Protein AF-E2BU78-F1 (afdb_monomer_lite)

Structure (mmCIF, N/CA/C/O backbone):
data_AF-E2BU78-F1
#
_entry.id   AF-E2BU78-F1
#
loop_
_atom_site.group_PDB
_atom_site.id
_atom_site.type_symbol
_atom_site.label_atom_id
_atom_site.label_alt_id
_atom_site.label_comp_id
_atom_site.label_asym_id
_atom_site.label_entity_id
_atom_site.label_seq_id
_atom_site.pdbx_PDB_ins_code
_atom_site.Cartn_x
_atom_site.Cartn_y
_atom_site.Cartn_z
_atom_site.occupancy
_atom_site.B_iso_or_equiv
_atom_site.auth_seq_id
_atom_site.auth_comp_id
_atom_site.auth_asym_id
_atom_site.auth_atom_id
_atom_site.pdbx_PDB_model_num
ATOM 1 N N . LEU A 1 1 ? 22.229 -17.666 34.746 1.00 45.97 1 LEU A N 1
ATOM 2 C CA . LEU A 1 1 ? 22.797 -16.383 34.285 1.00 45.97 1 LEU A CA 1
ATOM 3 C C . LEU A 1 1 ? 23.115 -16.517 32.802 1.00 45.97 1 LEU A C 1
ATOM 5 O O . LEU A 1 1 ? 23.816 -17.451 32.449 1.00 45.97 1 LEU A O 1
ATOM 9 N N . TYR A 1 2 ? 22.626 -15.558 32.017 1.00 38.72 2 TYR A N 1
ATOM 10 C CA . TYR A 1 2 ? 23.168 -15.105 30.734 1.00 38.72 2 TYR A CA 1
ATOM 11 C C . TYR A 1 2 ? 22.930 -15.932 29.444 1.00 38.72 2 TYR A C 1
ATOM 13 O O . TYR A 1 2 ? 23.651 -16.861 29.107 1.00 38.72 2 TYR A O 1
ATOM 21 N N . ILE A 1 3 ? 21.979 -15.371 28.679 1.00 49.16 3 ILE A N 1
ATOM 22 C CA . ILE A 1 3 ? 21.949 -15.147 27.220 1.00 49.16 3 ILE A CA 1
ATOM 23 C C . ILE A 1 3 ? 21.317 -16.228 26.352 1.00 49.16 3 ILE A C 1
ATOM 25 O O . ILE A 1 3 ? 22.012 -17.065 25.792 1.00 49.16 3 ILE A O 1
ATOM 29 N N . ILE A 1 4 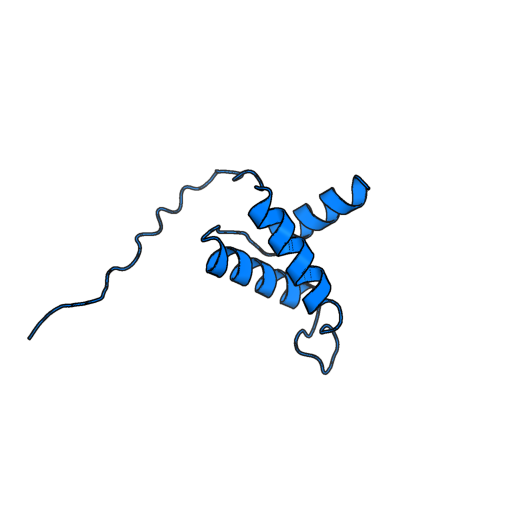? 20.015 -16.076 26.090 1.00 52.00 4 ILE A N 1
ATOM 30 C CA . ILE A 1 4 ? 19.434 -16.388 24.779 1.00 52.00 4 ILE A CA 1
ATOM 31 C C . ILE A 1 4 ? 18.444 -15.259 24.427 1.00 52.00 4 ILE A C 1
ATOM 33 O O . ILE A 1 4 ? 17.725 -14.782 25.299 1.00 52.00 4 ILE A O 1
ATOM 37 N N . THR A 1 5 ? 18.471 -14.862 23.149 1.00 50.03 5 THR A N 1
ATOM 38 C CA . THR A 1 5 ? 17.620 -13.904 22.411 1.00 50.03 5 THR A CA 1
ATOM 39 C C . THR A 1 5 ? 17.848 -12.407 22.623 1.00 50.03 5 THR A C 1
ATOM 41 O O . THR A 1 5 ? 16.983 -11.702 23.123 1.00 50.03 5 THR A O 1
ATOM 44 N N . ASP A 1 6 ? 18.955 -11.897 22.090 1.00 52.50 6 ASP A N 1
ATOM 45 C CA . ASP A 1 6 ? 18.983 -10.540 21.526 1.00 52.50 6 ASP A CA 1
ATOM 46 C C . ASP A 1 6 ? 19.831 -10.555 20.244 1.00 52.50 6 ASP A C 1
ATOM 48 O O . ASP A 1 6 ? 20.887 -9.938 20.120 1.00 52.50 6 ASP A O 1
ATOM 52 N N . LEU A 1 7 ? 19.366 -11.339 19.267 1.00 50.31 7 LEU A N 1
ATOM 53 C CA . LEU A 1 7 ? 19.757 -11.187 17.868 1.00 50.31 7 LEU A CA 1
ATOM 54 C C . LEU A 1 7 ? 19.065 -9.919 17.356 1.00 50.31 7 LEU A C 1
ATOM 56 O O . LEU A 1 7 ? 18.023 -9.963 16.703 1.00 50.31 7 LEU A O 1
ATOM 60 N N . LYS A 1 8 ? 19.631 -8.764 17.715 1.00 49.31 8 LYS A N 1
ATOM 61 C CA . LYS A 1 8 ? 19.319 -7.502 17.054 1.00 49.31 8 LYS A CA 1
ATOM 62 C C . LYS A 1 8 ? 19.778 -7.642 15.610 1.00 49.31 8 LYS A C 1
ATOM 64 O O . LYS A 1 8 ? 20.972 -7.668 15.335 1.00 49.31 8 LYS A O 1
ATOM 69 N N . MET A 1 9 ? 18.808 -7.796 14.710 1.00 49.41 9 MET A N 1
ATOM 70 C CA . MET A 1 9 ? 19.011 -7.666 13.272 1.00 49.41 9 MET A CA 1
ATOM 71 C C . MET A 1 9 ? 19.736 -6.350 13.005 1.00 49.41 9 MET A C 1
ATOM 73 O O . MET A 1 9 ? 19.197 -5.262 13.215 1.00 49.41 9 MET A O 1
ATOM 77 N N . GLU A 1 10 ? 20.978 -6.473 12.566 1.00 46.44 10 GLU A N 1
ATOM 78 C CA . GLU A 1 10 ? 21.816 -5.359 12.173 1.00 46.44 10 GLU A CA 1
ATOM 79 C C . GLU A 1 10 ? 21.325 -4.872 10.805 1.00 46.44 10 GLU A C 1
ATOM 81 O O . GLU A 1 10 ? 21.657 -5.423 9.757 1.00 46.44 10 GLU A O 1
ATOM 86 N N . ALA A 1 11 ? 20.438 -3.876 10.819 1.00 50.47 11 ALA A N 1
ATOM 87 C CA . ALA A 1 11 ? 19.952 -3.226 9.612 1.00 50.47 11 ALA A CA 1
ATOM 88 C C . ALA A 1 11 ? 21.069 -2.347 9.032 1.00 50.47 11 ALA A C 1
ATOM 90 O O . ALA A 1 11 ? 21.235 -1.178 9.394 1.00 50.47 11 ALA A O 1
ATOM 91 N N . THR A 1 12 ? 21.854 -2.913 8.118 1.00 45.47 12 THR A N 1
ATOM 92 C CA . THR A 1 12 ? 22.791 -2.169 7.277 1.00 45.47 12 THR A CA 1
ATOM 93 C C . THR A 1 12 ? 21.999 -1.272 6.326 1.00 45.47 12 THR A C 1
ATOM 95 O O . THR A 1 12 ? 21.579 -1.651 5.238 1.00 45.47 12 THR A O 1
ATOM 98 N N . LYS A 1 13 ? 21.758 -0.032 6.759 1.00 48.47 13 LYS A N 1
ATOM 99 C CA . LYS A 1 13 ? 21.088 0.995 5.960 1.00 48.47 13 LYS A CA 1
ATOM 100 C C . LYS A 1 13 ? 22.016 1.497 4.850 1.00 48.47 13 LYS A C 1
ATOM 102 O O . LYS A 1 13 ? 22.659 2.539 4.990 1.00 48.47 13 LYS A O 1
ATOM 107 N N . SER A 1 14 ? 22.077 0.776 3.731 1.00 43.88 14 SER A N 1
ATOM 108 C CA . SER A 1 14 ? 22.681 1.278 2.496 1.00 43.88 14 SER A CA 1
ATOM 109 C C . SER A 1 14 ? 21.776 2.353 1.889 1.00 43.88 14 SER A C 1
ATOM 111 O O . SER A 1 14 ? 20.707 2.085 1.339 1.00 43.88 14 SER A O 1
ATOM 113 N N . LYS A 1 15 ? 22.201 3.613 2.009 1.00 47.94 15 LYS A N 1
ATOM 114 C CA . LYS A 1 15 ? 21.623 4.733 1.258 1.00 47.94 15 LYS A CA 1
ATOM 115 C C . LYS A 1 15 ? 21.819 4.458 -0.242 1.00 47.94 15 LYS A C 1
ATOM 117 O O . LYS A 1 15 ? 22.941 4.181 -0.646 1.00 47.94 15 LYS A O 1
ATOM 122 N N . ASN A 1 16 ? 20.754 4.608 -1.036 1.00 45.00 16 ASN A N 1
ATOM 123 C CA . ASN A 1 16 ? 20.721 4.572 -2.511 1.00 45.00 16 ASN A CA 1
ATOM 124 C C . ASN A 1 16 ? 20.556 3.230 -3.252 1.00 45.00 16 ASN A C 1
ATOM 126 O O . ASN A 1 16 ? 20.957 3.132 -4.408 1.00 45.00 16 ASN A O 1
ATOM 130 N N . GLU A 1 17 ? 19.810 2.264 -2.720 1.00 49.25 17 GLU A N 1
ATOM 131 C CA . GLU A 1 17 ? 19.016 1.431 -3.633 1.00 49.25 17 GLU A CA 1
ATOM 132 C C . GLU A 1 17 ? 17.627 2.045 -3.775 1.00 49.25 17 GLU A C 1
ATOM 134 O O . GLU A 1 17 ? 16.796 1.999 -2.866 1.00 49.25 17 GLU A O 1
ATOM 139 N N . VAL A 1 18 ? 17.343 2.597 -4.957 1.00 55.53 18 VAL A N 1
ATOM 140 C CA . VAL A 1 18 ? 15.974 2.608 -5.481 1.00 55.53 18 VAL A CA 1
ATOM 141 C C . VAL A 1 18 ? 15.619 1.137 -5.687 1.00 55.53 18 VAL A C 1
ATOM 143 O O . VAL A 1 18 ?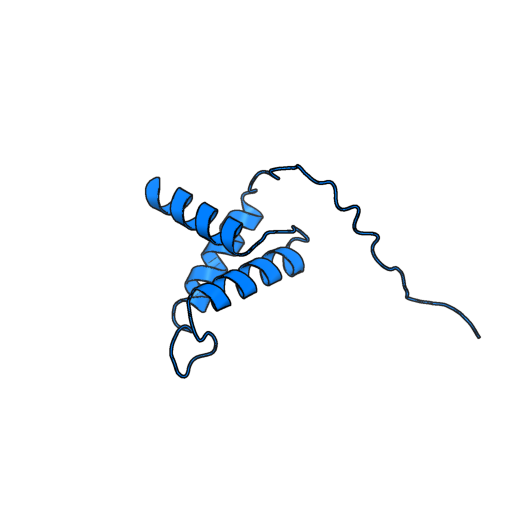 15.676 0.623 -6.797 1.00 55.53 18 VAL A O 1
ATOM 146 N N . THR A 1 19 ? 15.352 0.425 -4.589 1.00 64.56 19 THR A N 1
ATOM 147 C CA . THR A 1 19 ? 15.025 -0.997 -4.603 1.00 64.56 19 THR A CA 1
ATOM 148 C C . THR A 1 19 ? 13.850 -1.128 -5.551 1.00 64.56 19 THR A C 1
ATOM 150 O O . THR A 1 19 ? 12.828 -0.455 -5.371 1.00 64.56 19 THR A O 1
ATOM 153 N N . ALA A 1 20 ? 13.996 -1.917 -6.609 1.00 80.81 20 ALA A N 1
ATOM 154 C CA . ALA A 1 20 ? 12.927 -2.111 -7.572 1.00 80.81 20 ALA A CA 1
ATOM 155 C C . ALA A 1 20 ? 11.670 -2.631 -6.848 1.00 80.81 20 ALA A C 1
ATOM 157 O O . ALA A 1 20 ? 11.760 -3.365 -5.862 1.00 80.81 20 ALA A O 1
ATOM 158 N N . TRP A 1 21 ? 10.484 -2.208 -7.284 1.00 88.06 21 TRP A N 1
ATOM 159 C CA . TRP A 1 21 ? 9.238 -2.785 -6.776 1.00 88.06 21 TRP A CA 1
ATOM 160 C C . TRP A 1 21 ? 9.085 -4.187 -7.354 1.00 88.06 21 TRP A C 1
ATOM 162 O O . TRP A 1 21 ? 8.915 -4.322 -8.563 1.00 88.06 21 TRP A O 1
ATOM 172 N N . CYS A 1 22 ? 9.123 -5.210 -6.504 1.00 89.62 22 CYS A N 1
ATOM 173 C CA . CYS A 1 22 ? 8.801 -6.574 -6.912 1.00 89.62 22 CYS A CA 1
ATOM 174 C C . CYS A 1 22 ? 7.279 -6.782 -6.974 1.00 89.62 22 CYS A C 1
ATOM 176 O O . CYS A 1 22 ? 6.510 -6.018 -6.370 1.00 89.62 22 CYS A O 1
ATOM 178 N N . ASP A 1 23 ? 6.838 -7.828 -7.672 1.00 91.31 23 ASP A N 1
ATOM 179 C CA . ASP A 1 23 ? 5.418 -8.174 -7.798 1.00 91.31 23 ASP A CA 1
ATOM 180 C C . ASP A 1 23 ? 4.750 -8.401 -6.441 1.00 91.31 23 ASP A C 1
ATOM 182 O O . ASP A 1 23 ? 3.665 -7.875 -6.207 1.00 91.31 23 ASP A O 1
ATOM 186 N N . ALA A 1 24 ? 5.428 -9.082 -5.509 1.00 92.31 24 ALA A N 1
ATOM 187 C CA . ALA A 1 24 ? 4.917 -9.317 -4.157 1.00 92.31 24 ALA A CA 1
ATOM 188 C C . ALA A 1 24 ? 4.635 -8.000 -3.411 1.00 92.31 24 ALA A C 1
ATOM 190 O O . ALA A 1 24 ? 3.518 -7.777 -2.949 1.00 92.31 24 ALA A O 1
ATOM 191 N N . SER A 1 25 ? 5.609 -7.080 -3.375 1.00 91.56 25 SER A N 1
ATOM 192 C CA . SER A 1 25 ? 5.440 -5.766 -2.731 1.00 91.56 25 SER A CA 1
ATOM 193 C C . SER A 1 25 ? 4.376 -4.903 -3.408 1.00 91.56 25 SER A C 1
ATOM 195 O O . SER A 1 25 ? 3.636 -4.187 -2.738 1.00 91.56 25 SER A O 1
ATOM 197 N N . THR A 1 26 ? 4.266 -4.995 -4.736 1.00 94.06 26 THR A N 1
ATOM 198 C CA . THR A 1 26 ? 3.246 -4.274 -5.501 1.00 94.06 26 THR A CA 1
ATOM 199 C C . THR A 1 26 ? 1.853 -4.822 -5.205 1.00 94.06 26 THR A C 1
ATOM 201 O O . THR A 1 26 ? 0.925 -4.046 -5.001 1.00 94.06 26 THR A O 1
ATOM 204 N N . ARG A 1 27 ? 1.705 -6.148 -5.154 1.00 95.56 27 ARG A N 1
ATOM 205 C CA . ARG A 1 27 ? 0.436 -6.812 -4.863 1.00 95.56 27 ARG A CA 1
ATOM 206 C C . ARG A 1 27 ? -0.028 -6.530 -3.440 1.00 95.56 27 ARG A C 1
ATOM 208 O O . ARG A 1 27 ? -1.177 -6.144 -3.270 1.00 95.56 27 ARG A O 1
ATOM 215 N N . LEU A 1 28 ? 0.866 -6.646 -2.456 1.00 96.00 28 LEU A N 1
ATOM 216 C CA . LEU A 1 28 ? 0.552 -6.342 -1.059 1.00 96.00 28 LEU A CA 1
ATOM 217 C C . LEU A 1 28 ? 0.116 -4.881 -0.888 1.00 96.00 28 LEU A C 1
ATOM 219 O O . LEU A 1 28 ? -0.871 -4.600 -0.218 1.00 96.00 28 LEU A O 1
ATOM 223 N N . LEU A 1 29 ? 0.804 -3.948 -1.552 1.00 96.19 29 LEU A N 1
ATOM 224 C CA . LEU A 1 29 ? 0.430 -2.535 -1.538 1.00 96.19 29 LEU A CA 1
ATOM 225 C C . LEU A 1 29 ? -0.998 -2.299 -2.050 1.00 96.19 29 LEU A C 1
ATOM 227 O O . LEU A 1 29 ? -1.723 -1.495 -1.466 1.00 96.19 29 LEU A O 1
ATOM 231 N N . LEU A 1 30 ? -1.387 -2.960 -3.143 1.00 96.25 30 LEU A N 1
ATOM 232 C CA . LEU A 1 30 ? -2.724 -2.816 -3.727 1.00 96.25 30 LEU A CA 1
ATOM 233 C C . LEU A 1 30 ? -3.794 -3.458 -2.837 1.00 96.25 30 LEU A C 1
ATOM 235 O O . LEU A 1 30 ? -4.795 -2.815 -2.542 1.00 96.25 30 LEU A O 1
ATOM 239 N N . ASP A 1 31 ? -3.535 -4.666 -2.345 1.00 96.81 31 ASP A N 1
ATOM 240 C CA . ASP A 1 31 ? -4.441 -5.414 -1.471 1.00 96.81 31 ASP A CA 1
ATOM 241 C C . ASP A 1 31 ? -4.749 -4.648 -0.172 1.00 96.81 31 ASP A C 1
ATOM 243 O O . ASP A 1 31 ? -5.910 -4.386 0.154 1.00 96.81 31 ASP A O 1
ATOM 247 N N . LYS A 1 32 ? -3.710 -4.168 0.524 1.00 96.25 32 LYS A N 1
ATOM 248 C CA . LYS A 1 32 ? -3.880 -3.359 1.740 1.00 96.25 32 LYS A CA 1
ATOM 249 C C . LYS A 1 32 ? -4.576 -2.033 1.455 1.00 96.25 32 LYS A C 1
ATOM 251 O O . LYS A 1 32 ? -5.368 -1.572 2.273 1.00 96.25 32 LYS A O 1
ATOM 256 N N . TYR A 1 33 ? -4.318 -1.414 0.301 1.00 96.25 33 TYR A N 1
ATOM 257 C CA . TYR A 1 33 ? -5.020 -0.193 -0.089 1.00 96.25 33 TYR A CA 1
ATOM 258 C C . TYR A 1 33 ? -6.528 -0.424 -0.210 1.00 96.25 33 TYR A C 1
ATOM 260 O O . TYR A 1 33 ? -7.304 0.351 0.346 1.00 96.25 33 TYR A O 1
ATOM 268 N N . GLU A 1 34 ? -6.950 -1.487 -0.897 1.00 95.75 34 GLU A N 1
ATOM 269 C CA . GLU A 1 34 ? -8.370 -1.819 -1.059 1.00 95.75 34 GLU A CA 1
ATOM 270 C C . GLU A 1 34 ? -9.041 -2.142 0.283 1.00 95.75 34 GLU A C 1
ATOM 272 O O . GLU A 1 34 ? -10.158 -1.687 0.535 1.00 95.75 34 GLU A O 1
ATOM 277 N N . GLN A 1 35 ? -8.338 -2.835 1.184 1.00 96.25 35 GLN A N 1
ATOM 278 C CA . GLN A 1 35 ? -8.829 -3.142 2.532 1.00 96.25 35 GLN A CA 1
ATOM 279 C C . GLN A 1 35 ? -8.946 -1.899 3.426 1.00 96.25 35 GLN A C 1
ATOM 281 O O . GLN A 1 35 ? -9.903 -1.767 4.191 1.00 96.25 35 GLN A O 1
ATOM 286 N N . TYR A 1 36 ? -7.988 -0.973 3.349 1.00 96.31 36 TYR A N 1
ATOM 287 C CA . TYR A 1 36 ? -7.917 0.178 4.251 1.00 96.31 36 TYR A CA 1
ATOM 288 C C . TYR A 1 36 ? -8.682 1.407 3.765 1.00 96.31 36 TYR A C 1
ATOM 290 O O . TYR A 1 36 ? -9.098 2.223 4.590 1.00 96.31 36 TYR A O 1
ATOM 298 N N . LEU A 1 37 ? -8.916 1.549 2.459 1.00 94.31 37 LEU A N 1
ATOM 299 C CA . LEU A 1 37 ? -9.687 2.654 1.894 1.00 94.31 37 LEU A CA 1
ATOM 300 C C . LEU A 1 37 ? -11.070 2.861 2.559 1.00 94.31 37 LEU A C 1
ATOM 302 O O . LEU A 1 37 ? -11.360 4.004 2.925 1.00 94.31 37 LEU A O 1
ATOM 306 N N . PRO A 1 38 ? -11.911 1.826 2.788 1.00 95.31 38 PRO A N 1
ATOM 307 C CA . PRO A 1 38 ? -13.199 1.990 3.477 1.00 95.31 38 PRO A CA 1
ATOM 308 C C . PRO A 1 38 ? -13.065 2.306 4.979 1.00 95.31 38 PRO A C 1
ATOM 310 O O . PRO A 1 38 ? -14.044 2.679 5.633 1.00 95.31 38 PRO A O 1
ATOM 313 N N . LEU A 1 39 ? -11.861 2.169 5.540 1.00 94.94 39 LEU A N 1
ATOM 314 C CA . LEU A 1 39 ? -11.541 2.447 6.939 1.00 94.94 39 LEU A CA 1
ATOM 315 C C . LEU A 1 39 ? -10.987 3.867 7.147 1.00 94.94 39 LEU A C 1
ATOM 317 O O . LEU A 1 39 ? -10.505 4.183 8.237 1.00 94.94 39 LEU A O 1
ATOM 321 N N . ILE A 1 40 ? -11.055 4.734 6.131 1.00 95.12 40 ILE A N 1
ATOM 322 C CA . ILE A 1 40 ? -10.683 6.147 6.245 1.00 95.12 40 ILE A CA 1
ATOM 323 C C . ILE A 1 40 ? -11.908 6.999 6.592 1.00 95.12 40 ILE A C 1
ATOM 325 O O . ILE A 1 40 ? -12.907 6.994 5.878 1.00 95.12 40 ILE A O 1
ATOM 329 N N . GLY A 1 41 ? -11.807 7.799 7.656 1.00 92.25 41 GLY A N 1
ATOM 330 C CA . GLY A 1 41 ? -12.826 8.778 8.031 1.00 92.25 41 GLY A CA 1
ATOM 331 C C . GLY A 1 41 ? -12.623 9.359 9.437 1.00 92.25 41 GLY A C 1
ATOM 332 O O . GLY A 1 41 ? -11.819 8.833 10.205 1.00 92.25 41 GLY A O 1
ATOM 333 N N . PRO A 1 42 ? -13.366 10.419 9.815 1.00 88.75 42 PRO A N 1
ATOM 334 C CA . PRO A 1 42 ? -13.204 11.096 11.109 1.00 88.75 42 PRO A CA 1
ATOM 335 C C . PRO A 1 42 ? -13.370 10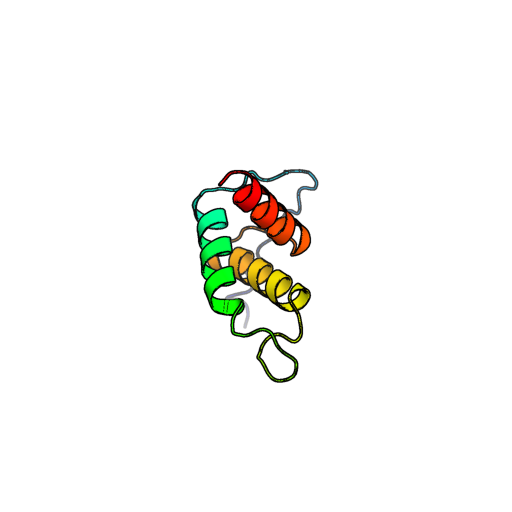.190 12.339 1.00 88.75 42 PRO A C 1
ATOM 337 O O . PRO A 1 42 ? -12.778 10.464 13.376 1.00 88.75 42 PRO A O 1
ATOM 340 N N . MET A 1 43 ? -14.158 9.117 12.212 1.00 91.12 43 MET A N 1
ATOM 341 C CA . MET A 1 43 ? -14.457 8.144 13.274 1.00 91.12 43 MET A CA 1
ATOM 342 C C . MET A 1 43 ? -14.083 6.705 12.881 1.00 91.12 43 MET A C 1
ATOM 344 O O . MET A 1 43 ? -14.642 5.744 13.403 1.00 91.12 43 MET A O 1
ATOM 348 N N . LYS A 1 44 ? -13.194 6.537 11.898 1.00 92.69 44 LYS A N 1
ATOM 349 C CA . LYS A 1 44 ? -12.720 5.222 11.448 1.00 92.69 44 LYS A CA 1
ATOM 350 C C . LYS A 1 44 ? -11.286 4.982 11.929 1.00 92.69 44 LYS A C 1
ATOM 352 O O . LYS A 1 44 ? -10.679 5.854 12.544 1.00 92.69 44 LYS A O 1
ATOM 357 N N . GLN A 1 45 ? -10.744 3.803 11.624 1.00 90.88 45 GLN A N 1
ATOM 358 C CA . GLN A 1 45 ? -9.384 3.409 12.004 1.00 90.88 45 GLN A CA 1
ATOM 359 C C . GLN A 1 45 ? -8.326 4.406 11.514 1.00 90.88 45 GLN A C 1
ATOM 361 O O . GLN A 1 45 ? -7.418 4.765 12.261 1.00 90.88 45 GLN A O 1
ATOM 366 N N . PHE A 1 46 ? -8.454 4.892 10.277 1.00 92.88 46 PHE A N 1
ATOM 367 C CA . PHE A 1 46 ? -7.535 5.879 9.722 1.00 92.88 46 PHE A CA 1
ATOM 368 C C . PHE A 1 46 ? -8.201 7.251 9.641 1.00 92.88 46 PHE A C 1
ATOM 370 O O . PHE A 1 46 ? -9.171 7.452 8.912 1.00 92.88 46 PHE A O 1
ATOM 377 N N . LYS A 1 47 ? -7.612 8.246 10.314 1.00 90.00 47 LYS A N 1
ATOM 378 C CA . LYS A 1 47 ? -8.086 9.638 10.245 1.00 90.00 47 LYS A CA 1
ATOM 379 C C . LYS A 1 47 ? -8.008 10.214 8.826 1.00 90.00 47 LYS A C 1
ATOM 381 O O . LYS A 1 47 ? -8.844 11.025 8.436 1.00 90.00 47 LYS A O 1
ATOM 386 N N . CYS A 1 48 ? -6.986 9.837 8.055 1.00 92.94 48 CYS A N 1
ATOM 387 C CA . CYS A 1 48 ? -6.772 10.319 6.691 1.00 92.94 48 CYS A CA 1
ATOM 388 C C . CYS A 1 48 ? -5.935 9.338 5.850 1.00 92.94 48 CYS A C 1
ATOM 390 O O . CYS A 1 48 ? -5.290 8.432 6.380 1.00 92.94 48 CYS A O 1
ATOM 392 N N . LYS A 1 49 ? -5.876 9.574 4.529 1.00 92.62 49 LYS A N 1
ATOM 393 C CA . LYS A 1 49 ? -5.070 8.774 3.583 1.00 92.62 49 LYS A CA 1
ATOM 394 C C . LYS A 1 49 ? -3.589 8.703 3.961 1.00 92.62 49 LYS A C 1
ATOM 396 O O . LYS A 1 49 ? -2.970 7.665 3.772 1.00 92.62 49 LYS A O 1
ATOM 401 N N . LYS A 1 50 ? -3.022 9.775 4.529 1.00 93.88 50 LYS A N 1
ATOM 402 C CA . LYS A 1 50 ? -1.616 9.791 4.965 1.00 93.88 50 LYS A CA 1
ATOM 403 C C . LYS A 1 50 ? -1.342 8.720 6.026 1.00 93.88 50 LYS A C 1
ATOM 405 O O . LYS A 1 50 ? -0.335 8.031 5.927 1.00 93.88 50 LYS A O 1
ATOM 410 N N . SER A 1 51 ? -2.240 8.558 6.999 1.00 94.81 51 SER A N 1
ATOM 411 C CA . SER A 1 51 ? -2.118 7.524 8.035 1.00 94.81 51 SER A CA 1
ATOM 412 C C . SER A 1 51 ? -2.216 6.115 7.452 1.00 94.81 51 SER A C 1
ATOM 414 O O . SER A 1 51 ? -1.435 5.253 7.834 1.00 94.81 51 SER A O 1
ATOM 416 N N . MET A 1 52 ? -3.104 5.900 6.478 1.00 96.81 52 MET A N 1
ATOM 417 C CA . MET A 1 52 ? -3.182 4.626 5.757 1.00 96.81 52 MET A CA 1
ATOM 418 C C . MET A 1 52 ? -1.866 4.302 5.033 1.00 96.81 52 MET A C 1
ATOM 420 O O . MET A 1 52 ? -1.382 3.183 5.137 1.00 96.81 52 MET A O 1
ATOM 424 N N . TRP A 1 53 ? -1.246 5.260 4.334 1.00 96.88 53 TRP A N 1
ATOM 425 C CA . TRP A 1 53 ? 0.027 5.007 3.642 1.00 96.88 53 TRP A CA 1
ATOM 426 C C . TRP A 1 53 ? 1.172 4.642 4.588 1.00 96.88 53 TRP A C 1
ATOM 428 O O . TRP A 1 53 ? 2.021 3.832 4.223 1.00 96.88 53 TRP A O 1
ATOM 438 N N . ILE A 1 54 ? 1.191 5.229 5.788 1.00 96.56 54 ILE A N 1
ATOM 439 C CA . ILE A 1 54 ? 2.148 4.873 6.845 1.00 96.56 54 ILE A CA 1
ATOM 440 C C . ILE A 1 54 ? 1.907 3.433 7.307 1.00 96.56 54 ILE A C 1
ATOM 442 O O . ILE A 1 54 ? 2.862 2.675 7.430 1.00 96.56 54 ILE A O 1
ATOM 446 N N . GLN A 1 55 ? 0.646 3.035 7.494 1.00 97.06 55 GLN A N 1
ATOM 447 C CA . GLN A 1 55 ? 0.323 1.658 7.865 1.00 97.06 55 GLN A CA 1
ATOM 448 C C . GLN A 1 55 ? 0.744 0.666 6.775 1.00 97.06 55 GLN A C 1
ATOM 450 O O . GLN A 1 55 ? 1.438 -0.298 7.064 1.00 97.06 55 GLN A O 1
ATOM 455 N N . ILE A 1 56 ? 0.418 0.942 5.509 1.00 96.50 56 ILE A N 1
ATOM 456 C CA . ILE A 1 56 ? 0.812 0.083 4.379 1.00 96.50 56 ILE A CA 1
ATOM 457 C C . ILE A 1 56 ? 2.336 -0.062 4.310 1.00 96.50 56 ILE A C 1
ATOM 459 O O . ILE A 1 56 ? 2.847 -1.137 4.009 1.00 96.50 56 ILE A O 1
ATOM 463 N N . SER A 1 57 ? 3.086 1.010 4.580 1.00 95.94 57 SER A N 1
ATOM 464 C CA . SER A 1 57 ? 4.547 0.940 4.565 1.00 95.94 57 SER A CA 1
ATOM 465 C C . SER A 1 57 ? 5.098 0.065 5.694 1.00 95.94 57 SER A C 1
ATOM 467 O O . SER A 1 57 ? 6.079 -0.644 5.485 1.00 95.94 57 SER A O 1
ATOM 469 N N . GLN A 1 58 ? 4.460 0.094 6.867 1.00 96.31 58 GLN A N 1
ATOM 470 C CA . GLN A 1 58 ? 4.777 -0.801 7.980 1.00 96.31 58 GLN A CA 1
ATOM 471 C C . GLN A 1 58 ? 4.426 -2.250 7.642 1.00 96.31 58 GLN A C 1
ATOM 473 O O . GLN A 1 58 ? 5.265 -3.115 7.843 1.00 96.31 58 GLN A O 1
ATOM 478 N N . ASP A 1 59 ? 3.260 -2.507 7.048 1.00 95.75 59 ASP A N 1
ATOM 479 C CA . ASP A 1 59 ? 2.850 -3.860 6.655 1.00 95.75 59 ASP A CA 1
ATOM 480 C C . ASP A 1 59 ? 3.816 -4.459 5.619 1.00 95.75 59 ASP A C 1
ATOM 482 O O . ASP A 1 59 ? 4.218 -5.609 5.743 1.00 95.75 59 ASP A O 1
ATOM 486 N N . ILE A 1 60 ? 4.272 -3.675 4.633 1.00 94.50 60 ILE A N 1
ATOM 487 C CA . ILE A 1 60 ? 5.284 -4.126 3.658 1.00 94.50 60 ILE A CA 1
ATOM 488 C C . ILE A 1 60 ? 6.613 -4.458 4.346 1.00 94.50 60 ILE A C 1
ATOM 490 O O . ILE A 1 60 ? 7.258 -5.450 3.998 1.00 94.50 60 ILE A O 1
ATOM 494 N N . LEU A 1 61 ? 7.025 -3.648 5.324 1.00 93.69 61 LEU A N 1
ATOM 495 C CA . LEU A 1 61 ? 8.222 -3.930 6.107 1.00 93.69 61 LEU A CA 1
ATOM 496 C C . LEU A 1 61 ? 8.042 -5.196 6.953 1.00 93.69 61 LEU A C 1
ATOM 498 O O . LEU A 1 61 ? 8.937 -6.025 6.991 1.00 93.69 61 LEU A O 1
ATOM 5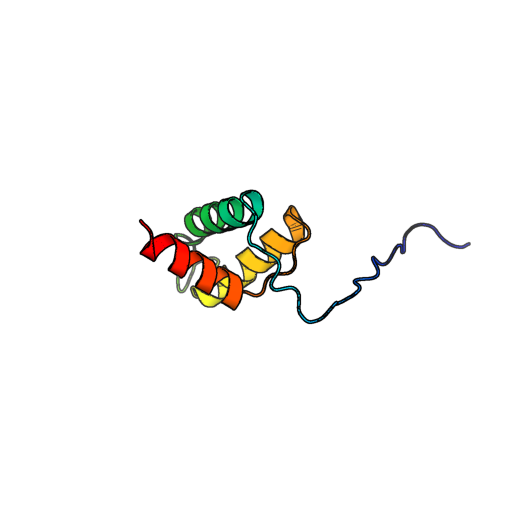02 N N . THR A 1 62 ? 6.897 -5.385 7.601 1.00 94.88 62 THR A N 1
ATOM 503 C CA . THR A 1 62 ? 6.655 -6.534 8.480 1.00 94.88 62 THR A CA 1
ATOM 504 C C . THR A 1 62 ? 6.455 -7.837 7.707 1.00 94.88 62 THR A C 1
ATOM 506 O O . THR A 1 62 ? 6.992 -8.864 8.109 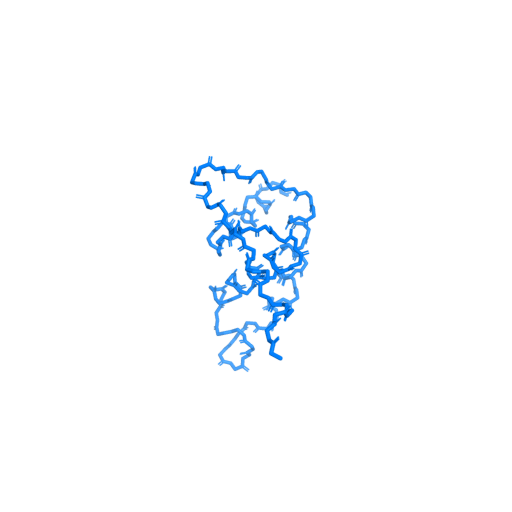1.00 94.88 62 THR A O 1
ATOM 509 N N . GLU A 1 63 ? 5.710 -7.817 6.601 1.00 94.44 63 GLU A N 1
ATOM 510 C CA . GLU A 1 63 ? 5.359 -9.027 5.847 1.00 94.44 63 GLU A CA 1
ATOM 511 C C . GLU A 1 63 ? 6.441 -9.442 4.843 1.00 94.44 63 GLU A C 1
ATOM 513 O O . GLU A 1 63 ? 6.640 -10.633 4.611 1.00 94.44 63 GLU A O 1
ATOM 518 N N . LEU A 1 64 ? 7.148 -8.480 4.239 1.00 91.00 64 LEU A N 1
ATOM 519 C CA . LEU A 1 64 ? 8.133 -8.752 3.182 1.00 91.00 64 LEU A CA 1
ATOM 520 C C . LEU A 1 64 ? 9.569 -8.390 3.577 1.00 91.00 64 LEU A C 1
ATOM 522 O O . LEU A 1 64 ? 10.485 -8.659 2.801 1.00 91.00 64 LEU A O 1
ATOM 526 N N . ASN A 1 65 ? 9.781 -7.782 4.749 1.00 90.38 65 ASN A N 1
ATOM 527 C CA . ASN A 1 65 ? 11.080 -7.264 5.193 1.00 90.38 65 ASN A CA 1
ATOM 528 C C . ASN A 1 65 ? 11.695 -6.245 4.214 1.00 90.38 65 ASN A C 1
ATOM 530 O O . ASN A 1 65 ? 12.910 -6.185 4.033 1.00 90.38 65 ASN A O 1
ATOM 534 N N . ILE A 1 66 ? 10.846 -5.441 3.558 1.00 89.12 66 ILE A N 1
ATOM 535 C CA . ILE A 1 66 ? 11.262 -4.404 2.603 1.00 89.12 66 ILE A CA 1
ATOM 536 C C . ILE A 1 66 ? 10.972 -3.025 3.195 1.00 89.12 66 ILE A C 1
ATOM 538 O O . ILE A 1 66 ? 9.816 -2.651 3.388 1.00 89.12 66 ILE A O 1
ATOM 542 N N . GLU A 1 67 ? 12.014 -2.220 3.414 1.00 90.56 67 GLU A N 1
ATOM 543 C CA . GLU A 1 67 ? 11.844 -0.838 3.869 1.00 90.56 67 GLU A CA 1
ATOM 544 C C . GLU A 1 67 ? 11.280 0.031 2.734 1.00 90.56 67 GLU A C 1
ATOM 546 O O . GLU A 1 67 ? 11.922 0.255 1.704 1.00 90.56 67 GLU A O 1
ATOM 551 N N . ARG A 1 68 ? 10.062 0.545 2.932 1.00 89.94 68 ARG A N 1
ATOM 552 C CA . ARG A 1 68 ? 9.439 1.567 2.084 1.00 89.94 68 ARG A CA 1
ATOM 553 C C . ARG A 1 68 ? 8.889 2.681 2.951 1.00 89.94 68 ARG A C 1
ATOM 555 O O . ARG A 1 68 ? 8.380 2.443 4.038 1.00 89.94 68 ARG A O 1
ATOM 562 N N . ASN A 1 69 ? 8.952 3.906 2.451 1.00 92.88 69 ASN A N 1
ATOM 563 C CA . ASN A 1 69 ? 8.292 5.049 3.066 1.00 92.88 69 ASN A CA 1
ATOM 564 C C . ASN A 1 69 ? 6.878 5.221 2.483 1.00 92.88 69 ASN A C 1
ATOM 566 O O . ASN A 1 69 ? 6.648 4.950 1.305 1.00 92.88 69 ASN A O 1
ATOM 570 N N . ALA A 1 70 ? 5.953 5.767 3.270 1.00 94.19 70 ALA A N 1
ATOM 571 C CA . ALA A 1 70 ? 4.587 6.099 2.869 1.00 94.19 70 ALA A CA 1
ATOM 572 C C . ALA A 1 70 ? 4.516 6.864 1.531 1.00 94.19 70 ALA A C 1
ATOM 574 O O . ALA A 1 70 ? 3.694 6.548 0.674 1.00 94.19 70 ALA A O 1
ATOM 575 N N . VAL A 1 71 ? 5.425 7.825 1.313 1.00 94.25 71 VAL A N 1
ATOM 576 C CA . VAL A 1 71 ? 5.509 8.597 0.056 1.00 94.25 71 VAL A CA 1
ATOM 577 C C . VAL A 1 71 ? 5.885 7.707 -1.135 1.00 94.25 71 VAL A C 1
ATOM 579 O O . VAL A 1 71 ? 5.359 7.880 -2.234 1.00 94.25 71 VAL A O 1
ATOM 582 N N . GLN A 1 72 ? 6.775 6.730 -0.935 1.00 93.50 72 GLN A N 1
ATOM 583 C CA . GLN A 1 72 ? 7.154 5.780 -1.985 1.00 93.50 72 GLN A CA 1
ATOM 584 C C . GLN A 1 72 ? 5.975 4.866 -2.335 1.00 93.50 72 GLN A C 1
ATOM 586 O O . GLN A 1 72 ? 5.722 4.647 -3.520 1.00 93.50 72 GLN A O 1
ATOM 591 N N . CYS A 1 73 ? 5.229 4.393 -1.332 1.00 94.88 73 CYS A N 1
ATOM 592 C CA . CYS A 1 73 ? 4.010 3.610 -1.537 1.00 94.88 73 CYS A CA 1
ATOM 593 C C . CYS A 1 73 ? 2.962 4.409 -2.330 1.00 94.88 73 CYS A C 1
ATOM 595 O O .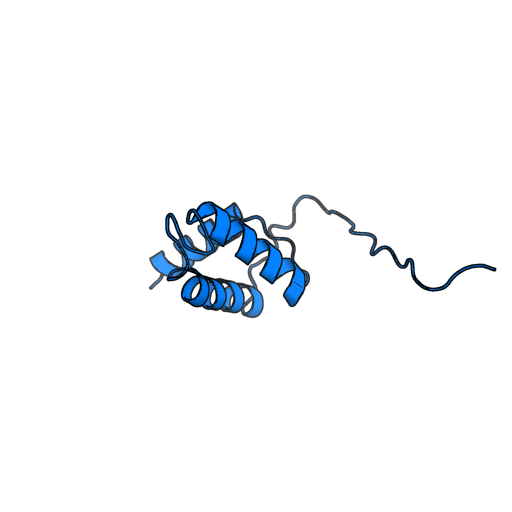 CYS A 1 73 ? 2.449 3.939 -3.347 1.00 94.88 73 CYS A O 1
ATOM 597 N N . GLU A 1 74 ? 2.705 5.655 -1.932 1.00 95.62 74 GLU A N 1
ATOM 598 C CA . GLU A 1 74 ? 1.758 6.530 -2.626 1.00 95.62 74 GLU A CA 1
ATOM 599 C C . GLU A 1 74 ? 2.169 6.785 -4.089 1.00 95.62 74 GLU A C 1
ATOM 601 O O . GLU A 1 74 ? 1.347 6.684 -5.005 1.00 95.62 74 GLU A O 1
ATOM 606 N N . ASN A 1 75 ? 3.448 7.084 -4.339 1.00 94.56 75 ASN A N 1
ATOM 607 C CA . ASN A 1 75 ? 3.962 7.316 -5.691 1.00 94.56 75 ASN A CA 1
ATOM 608 C C . ASN A 1 75 ? 3.867 6.063 -6.569 1.00 94.56 75 ASN A C 1
ATOM 610 O O . ASN A 1 75 ? 3.505 6.157 -7.749 1.00 94.56 75 ASN A O 1
ATOM 614 N N . ARG A 1 76 ? 4.156 4.886 -6.002 1.00 93.50 76 ARG A N 1
ATOM 615 C CA . ARG A 1 76 ? 4.003 3.606 -6.699 1.00 93.50 76 ARG A CA 1
ATOM 616 C C . ARG A 1 76 ? 2.553 3.374 -7.093 1.00 93.50 76 ARG A C 1
ATOM 618 O O . ARG A 1 76 ? 2.300 3.110 -8.266 1.00 93.50 76 ARG A O 1
ATOM 625 N N . TYR A 1 77 ? 1.622 3.548 -6.156 1.00 94.25 77 TYR A N 1
ATOM 626 C CA . TYR A 1 77 ? 0.189 3.420 -6.411 1.00 94.25 77 TYR A CA 1
ATOM 627 C C . TYR A 1 77 ? -0.268 4.320 -7.568 1.00 94.25 77 TYR A C 1
ATOM 629 O O . TYR A 1 77 ? -0.845 3.847 -8.547 1.00 94.25 77 TYR A O 1
ATOM 637 N N . LYS A 1 78 ? 0.074 5.615 -7.514 1.00 92.44 78 LYS A N 1
ATOM 638 C CA . LYS A 1 78 ? -0.267 6.586 -8.569 1.00 92.44 78 LYS A CA 1
ATOM 639 C C . LYS A 1 78 ? 0.307 6.197 -9.932 1.00 92.44 78 LYS A C 1
ATOM 641 O O . LYS A 1 78 ? -0.353 6.385 -10.948 1.00 92.44 78 LYS A O 1
ATOM 646 N N . THR A 1 79 ? 1.530 5.668 -9.965 1.00 92.81 79 THR A N 1
ATOM 647 C CA . THR A 1 79 ? 2.177 5.233 -11.213 1.00 92.81 79 THR A CA 1
ATOM 648 C C . THR A 1 79 ? 1.475 4.022 -11.825 1.00 92.81 79 THR A C 1
ATOM 650 O O . THR A 1 79 ? 1.348 3.958 -13.044 1.00 92.81 79 THR A O 1
ATOM 653 N N . ILE A 1 80 ? 0.999 3.084 -11.000 1.00 90.94 80 ILE A N 1
ATOM 654 C CA . ILE A 1 80 ? 0.239 1.912 -11.461 1.00 90.94 80 ILE A CA 1
ATOM 655 C C . ILE A 1 80 ? -1.102 2.348 -12.052 1.00 90.94 80 ILE A C 1
ATOM 657 O O . ILE A 1 80 ? -1.436 1.930 -13.156 1.00 90.94 80 ILE A O 1
ATOM 661 N N . LEU A 1 81 ? -1.839 3.227 -11.362 1.00 87.81 81 LEU A N 1
ATOM 662 C CA . LEU A 1 81 ? -3.138 3.706 -11.844 1.00 87.81 81 LEU A CA 1
ATOM 663 C C . LEU A 1 81 ? -3.056 4.435 -13.187 1.00 87.81 81 LEU A C 1
ATOM 665 O O . LEU A 1 81 ? -3.945 4.275 -14.007 1.00 87.81 81 LEU A O 1
ATOM 669 N N . LYS A 1 82 ? -1.994 5.211 -13.431 1.00 87.06 82 LYS A N 1
ATOM 670 C CA . LYS A 1 82 ? -1.800 5.933 -14.702 1.00 87.06 82 LYS A CA 1
ATOM 671 C C . LYS A 1 82 ? -1.530 5.026 -15.908 1.00 87.06 82 LYS A C 1
ATOM 673 O O . LYS A 1 82 ? -1.527 5.521 -17.028 1.00 87.06 82 LYS A O 1
ATOM 678 N N . ARG A 1 83 ? -1.190 3.756 -15.679 1.00 80.38 83 ARG A N 1
ATOM 679 C CA . ARG A 1 83 ? -0.848 2.781 -16.727 1.00 80.38 83 ARG A CA 1
ATOM 680 C C . ARG A 1 83 ? -1.981 1.789 -17.017 1.00 80.38 83 ARG A C 1
ATOM 682 O O . ARG A 1 83 ? -1.796 0.942 -17.884 1.00 80.38 83 ARG A O 1
ATOM 689 N N . LYS A 1 84 ? -3.090 1.866 -16.276 1.00 57.84 84 LYS A N 1
ATOM 690 C CA . LYS A 1 84 ? -4.358 1.208 -16.614 1.00 57.84 84 LYS A CA 1
ATOM 691 C C . LYS A 1 84 ? -5.168 2.118 -17.525 1.00 57.84 84 LYS A C 1
ATOM 693 O O . LYS A 1 84 ? -5.865 1.554 -18.389 1.00 57.84 84 LYS A O 1
#

Sequence (84 aa):
LYIITDLKMEATKSKNEVTAWCDASTRLLLDKYEQYLPLIGPMKQFKCKKSMWIQISQDILTELNIERNAVQCENRYKTILKRK

pLDDT: mean 82.78, std 18.95, range [38.72, 97.06]

Foldseek 3Di:
DDDDDDPPPPPPPDPDDPPDQDPVLLVLLVVLCVVCVVQDDCPGPHPHPLRSLQVSQVCCCVVVVDHDHSVRSVVSVVVVVVVD

InterPro domains:
  IPR044822 Myb/SANT-like DNA-binding domain 4 [PF13837] (20-83)

Radius of gyration: 15.86 Å; chains: 1; bounding box: 38×28×51 Å

Organism: Harpegnathos saltator (NCBI:txid610380)

Secondary structure (DSSP, 8-state):
---S----------TT------HHHHHHHHHHHHHHGGGBSTTSSBSSHHHHHHHHHHHHHHHH-----HHHHHHHHHHHHTT-